Protein AF-A0A8C2FNS6-F1 (afdb_monomer_lite)

Foldseek 3Di:
DDDDDQFDWDWDWDDDDQWFIDIFTAGPVRDGDDPYDPVPGDDGTDDDPPPPPPPPPPVVQDQPDPCLVVCVVVVVCVDPVSVVRRVPRDDDDDD

Secondary structure (DSSP, 8-state):
----PPPPPEEEEPPPBTTB--EEEE-TTS-B-S-S-STTPPPSB-----S-------TTS--SSTTHHHHHHTTGGGSHHHHHHHS---PPPP-

Sequence (95 aa):
PCELQPCTPQWFTTEWRVQTREVRCLTADKQHNAACDLDSKPAHERTCNTIPCSPFEDENCKDRRHNCVTVVQARLCVYSYYKTACCASYSPPEP

Structure (mmCIF, N/CA/C/O backbone):
data_AF-A0A8C2FNS6-F1
#
_entry.id   AF-A0A8C2FNS6-F1
#
loop_
_atom_site.group_PDB
_atom_site.id
_atom_site.type_symbol
_atom_site.label_atom_id
_atom_site.label_alt_id
_atom_site.label_comp_id
_atom_site.label_asym_id
_atom_site.label_entity_id
_atom_site.label_seq_id
_atom_site.pdbx_PDB_ins_code
_atom_site.Cartn_x
_atom_site.Cartn_y
_atom_site.Cartn_z
_atom_site.occupancy
_atom_site.B_iso_or_equiv
_atom_site.auth_seq_id
_atom_site.auth_comp_id
_atom_site.auth_asym_id
_atom_site.auth_atom_id
_atom_site.pdbx_PDB_model_num
ATOM 1 N N . PRO A 1 1 ? -30.443 8.495 40.504 1.00 54.41 1 PRO A N 1
ATOM 2 C CA . PRO A 1 1 ? -29.286 7.566 40.498 1.00 54.41 1 PRO A CA 1
ATOM 3 C C . PRO A 1 1 ? -28.855 7.290 39.054 1.00 54.41 1 PRO A C 1
ATOM 5 O O . PRO A 1 1 ? -29.684 6.859 38.263 1.00 54.41 1 PRO A O 1
ATOM 8 N N . CYS A 1 2 ? -27.618 7.630 38.691 1.00 66.75 2 CYS A N 1
ATOM 9 C CA . CYS A 1 2 ? -27.062 7.303 37.378 1.00 66.75 2 CYS A CA 1
ATOM 10 C C . CYS A 1 2 ? -26.301 5.982 37.523 1.00 66.75 2 CYS A C 1
ATOM 12 O O . CYS A 1 2 ? -25.341 5.929 38.291 1.00 66.75 2 CYS A O 1
ATOM 14 N N . GLU A 1 3 ? -26.749 4.921 36.854 1.00 68.56 3 GLU A N 1
ATOM 15 C CA . GLU A 1 3 ? -25.996 3.668 36.790 1.00 68.56 3 GLU A CA 1
ATOM 16 C C . GLU A 1 3 ? -25.044 3.740 35.601 1.00 68.56 3 GLU A C 1
ATOM 18 O O . GLU A 1 3 ? -25.451 3.709 34.441 1.00 68.56 3 GLU A O 1
ATOM 23 N N . LEU A 1 4 ? -23.757 3.898 35.898 1.00 68.62 4 LEU A N 1
ATOM 24 C CA . LEU A 1 4 ? -22.708 3.818 34.894 1.00 68.62 4 LEU A CA 1
ATOM 25 C C . LEU A 1 4 ? -22.535 2.344 34.530 1.00 68.62 4 LEU A C 1
ATOM 27 O O . LEU A 1 4 ? -21.967 1.570 35.301 1.00 68.62 4 LEU A O 1
ATOM 31 N N . GLN A 1 5 ? -23.050 1.946 33.368 1.00 70.50 5 GLN A N 1
ATOM 32 C CA . GLN A 1 5 ? -22.753 0.627 32.823 1.00 70.50 5 GLN A CA 1
ATOM 33 C C . GLN A 1 5 ? -21.248 0.495 32.546 1.00 70.50 5 GLN A C 1
ATOM 35 O O . GLN A 1 5 ? -20.612 1.466 32.124 1.00 70.50 5 GLN A O 1
ATOM 40 N N . PRO A 1 6 ? -20.669 -0.702 32.747 1.00 71.12 6 PRO A N 1
ATOM 41 C CA . PRO A 1 6 ? -19.285 -0.953 32.384 1.00 71.12 6 PRO A CA 1
ATOM 42 C C . PRO A 1 6 ? -19.104 -0.757 30.875 1.00 71.12 6 PRO A C 1
ATOM 44 O O . PRO A 1 6 ? -19.879 -1.274 30.068 1.00 71.12 6 PRO A O 1
ATOM 47 N N . CYS A 1 7 ? -18.077 0.003 30.498 1.00 71.56 7 CYS A N 1
ATOM 48 C CA . CYS A 1 7 ? -17.757 0.277 29.103 1.00 71.56 7 CYS A CA 1
ATOM 49 C C . CYS A 1 7 ? -17.460 -1.029 28.354 1.00 71.56 7 CYS A C 1
ATOM 51 O O . CYS A 1 7 ? -16.602 -1.815 28.764 1.00 71.56 7 CYS A O 1
ATOM 53 N N . THR A 1 8 ? -18.136 -1.245 27.230 1.00 81.44 8 THR A N 1
ATOM 54 C CA . THR A 1 8 ? -17.857 -2.378 26.344 1.00 81.44 8 THR A CA 1
ATOM 55 C C . THR A 1 8 ? -16.544 -2.165 25.587 1.00 81.44 8 THR A C 1
ATOM 57 O O . THR A 1 8 ? -16.178 -1.022 25.308 1.00 81.44 8 THR A O 1
ATOM 60 N N . PRO A 1 9 ? -15.825 -3.239 25.225 1.00 84.25 9 PRO A N 1
ATOM 61 C CA . PRO A 1 9 ? -14.630 -3.136 24.398 1.00 84.25 9 PRO A CA 1
ATOM 62 C C . PRO A 1 9 ? -14.965 -2.596 23.001 1.00 84.25 9 PRO A C 1
ATOM 64 O O . PRO A 1 9 ? -16.008 -2.920 22.435 1.00 84.25 9 PRO A O 1
ATOM 67 N N . GLN A 1 10 ? -14.079 -1.770 22.450 1.00 88.50 10 GLN A N 1
ATOM 68 C CA . GLN A 1 10 ? -14.263 -1.109 21.155 1.00 88.50 10 GLN A CA 1
ATOM 69 C C . GLN A 1 10 ? -13.012 -1.241 20.283 1.00 88.50 10 GLN A C 1
ATOM 71 O O . GLN A 1 10 ? -11.909 -1.497 20.775 1.00 88.50 10 GLN A O 1
ATOM 76 N N . TRP A 1 11 ? -13.179 -1.059 18.973 1.00 90.75 11 TRP A N 1
ATOM 77 C CA . TRP A 1 11 ? -12.069 -1.043 18.026 1.00 90.75 11 TRP A CA 1
ATOM 78 C C . TRP A 1 11 ? -11.331 0.294 18.051 1.00 90.75 11 TRP A C 1
ATOM 80 O O . TRP A 1 11 ? -11.928 1.353 17.878 1.00 90.75 11 TRP A O 1
ATOM 90 N N . PHE A 1 12 ? -10.011 0.227 18.183 1.00 89.06 12 PHE A N 1
ATOM 91 C CA . PHE A 1 12 ? -9.106 1.363 18.090 1.00 89.06 12 PHE A CA 1
ATOM 92 C C . PHE A 1 12 ? -8.149 1.169 16.923 1.00 89.06 12 PHE A C 1
ATOM 94 O O . PHE A 1 12 ? -7.663 0.062 16.670 1.00 89.06 12 PHE A O 1
ATOM 101 N N . THR A 1 13 ? -7.861 2.264 16.225 1.00 91.75 13 THR A N 1
ATOM 102 C CA . THR A 1 13 ? -6.954 2.265 15.080 1.00 91.75 13 THR A CA 1
ATOM 103 C C . THR A 1 13 ? -5.892 3.334 15.220 1.00 91.75 13 THR A C 1
ATOM 105 O O . THR A 1 13 ? -6.190 4.438 15.670 1.00 91.75 13 THR A O 1
ATOM 108 N N . THR A 1 14 ? -4.675 3.031 14.783 1.00 90.69 14 THR A N 1
ATOM 109 C CA . THR A 1 14 ? -3.631 4.048 14.627 1.00 90.69 14 THR A CA 1
ATOM 110 C C . THR A 1 14 ? -3.759 4.771 13.289 1.00 90.69 14 THR A C 1
ATOM 112 O O . THR A 1 14 ? -4.472 4.326 12.383 1.00 90.69 14 THR A O 1
ATOM 115 N N . GLU A 1 15 ? -2.981 5.842 13.139 1.00 90.31 15 GLU A N 1
ATOM 116 C CA . GLU A 1 15 ? -2.722 6.454 11.840 1.00 90.31 15 GLU A CA 1
ATOM 117 C C . GLU A 1 15 ? -2.129 5.446 10.849 1.00 90.31 15 GLU A C 1
ATOM 119 O O . GLU A 1 15 ? -1.469 4.465 11.219 1.00 90.31 15 GLU A O 1
ATOM 124 N N . TRP A 1 16 ? -2.380 5.697 9.569 1.00 85.94 16 TRP A N 1
ATOM 125 C CA . TRP A 1 16 ? -1.939 4.838 8.480 1.00 85.94 16 TRP A CA 1
ATOM 126 C C . TRP A 1 16 ? -0.443 4.992 8.208 1.00 85.94 16 TRP A C 1
ATOM 128 O O . TRP A 1 16 ? 0.041 6.092 7.948 1.00 85.94 16 TRP A O 1
ATOM 138 N N . ARG A 1 17 ? 0.287 3.873 8.186 1.00 78.75 17 ARG A N 1
ATOM 139 C CA . ARG A 1 17 ? 1.671 3.806 7.702 1.00 78.75 17 ARG A CA 1
ATOM 140 C C . ARG A 1 17 ? 1.693 3.246 6.291 1.00 78.75 17 ARG A C 1
ATOM 142 O O . ARG A 1 17 ? 1.697 2.031 6.124 1.00 78.75 17 ARG A O 1
ATOM 149 N N . VAL A 1 18 ? 1.733 4.136 5.298 1.00 82.19 18 VAL A N 1
ATOM 150 C CA . VAL A 1 18 ? 1.714 3.849 3.848 1.00 82.19 18 VAL A CA 1
ATOM 151 C C . VAL A 1 18 ? 0.522 2.970 3.434 1.00 82.19 18 VAL A C 1
ATOM 153 O O . VAL A 1 18 ? -0.434 3.474 2.851 1.00 82.19 18 VAL A O 1
ATOM 156 N N . GLN A 1 19 ? 0.541 1.683 3.780 1.00 85.62 19 GLN A N 1
ATOM 157 C CA . GLN A 1 19 ? -0.510 0.706 3.503 1.00 85.62 19 GLN A CA 1
ATOM 158 C C . GLN A 1 19 ? -1.101 0.031 4.738 1.00 85.62 19 GLN A C 1
ATOM 160 O O . GLN A 1 19 ? -2.221 -0.462 4.664 1.00 85.62 19 GLN A O 1
ATOM 165 N N . THR A 1 20 ? -0.406 0.022 5.870 1.00 89.12 20 THR A N 1
ATOM 166 C CA . THR A 1 20 ? -0.812 -0.766 7.037 1.00 89.12 20 THR A CA 1
ATOM 167 C C . THR A 1 20 ? -1.114 0.149 8.212 1.00 89.12 20 THR A C 1
ATOM 169 O O . THR A 1 20 ? -0.427 1.147 8.435 1.00 89.12 20 THR A O 1
ATOM 172 N N . ARG A 1 21 ? -2.141 -0.185 8.988 1.00 90.50 21 ARG A N 1
ATOM 173 C CA . ARG A 1 21 ? -2.384 0.420 10.299 1.00 90.50 21 ARG A CA 1
ATOM 174 C C . ARG A 1 21 ? -2.647 -0.656 11.324 1.00 90.50 21 ARG A C 1
ATOM 176 O O . ARG A 1 21 ? -3.135 -1.731 11.001 1.00 90.50 21 ARG A O 1
ATOM 183 N N . GLU A 1 22 ? -2.404 -0.327 12.576 1.00 91.19 22 GLU A N 1
ATOM 184 C CA . GLU A 1 22 ? -2.759 -1.214 13.661 1.00 91.19 22 GLU A CA 1
ATOM 185 C C . GLU A 1 22 ? -4.254 -1.103 13.986 1.00 91.19 22 GLU A C 1
ATOM 187 O O . GLU A 1 22 ? -4.812 -0.005 14.028 1.00 91.19 22 GLU A O 1
ATOM 192 N N . VAL A 1 23 ? -4.896 -2.253 14.212 1.00 93.06 23 VAL A N 1
ATOM 193 C CA . VAL A 1 23 ? -6.309 -2.371 14.592 1.00 93.06 23 VAL A CA 1
ATOM 194 C C . VAL A 1 23 ? -6.389 -3.281 15.811 1.00 93.06 23 VAL A C 1
ATOM 196 O O . VAL A 1 23 ? -6.072 -4.467 15.719 1.00 93.06 23 VAL A O 1
ATOM 199 N N . ARG A 1 24 ? -6.792 -2.733 16.958 1.00 91.94 24 ARG A N 1
ATOM 200 C CA . ARG A 1 24 ? -6.854 -3.457 18.237 1.00 91.94 24 ARG A CA 1
ATOM 201 C C . ARG A 1 24 ? -8.229 -3.307 18.869 1.00 91.94 24 ARG A C 1
ATOM 203 O O . ARG A 1 24 ? -8.790 -2.216 18.868 1.00 91.94 24 ARG A O 1
ATOM 210 N N . CYS A 1 25 ? -8.751 -4.393 19.423 1.00 92.12 25 CYS A N 1
ATOM 211 C CA . CYS A 1 25 ? -9.935 -4.356 20.271 1.00 92.12 25 CYS A CA 1
ATOM 212 C C . CYS A 1 25 ? -9.476 -4.102 21.706 1.00 92.12 25 CYS A C 1
ATOM 214 O O . CYS A 1 25 ? -8.701 -4.894 22.246 1.00 92.12 25 CYS A O 1
ATOM 216 N N . LEU A 1 26 ? -9.903 -2.987 22.299 1.00 89.75 26 LEU A N 1
ATOM 217 C CA . LEU A 1 26 ? -9.455 -2.566 23.625 1.00 89.75 26 LEU A CA 1
ATOM 218 C C . LEU A 1 26 ? -10.638 -2.342 24.573 1.00 89.75 26 LEU A C 1
ATOM 220 O O . LEU A 1 26 ? -11.695 -1.873 24.153 1.00 89.75 26 LEU A O 1
ATOM 224 N N . THR A 1 27 ? -10.452 -2.651 25.857 1.00 86.19 27 THR A N 1
ATOM 225 C CA . THR A 1 27 ? -11.353 -2.238 26.947 1.00 86.19 27 THR A CA 1
ATOM 226 C C . THR A 1 27 ? -11.112 -0.776 27.344 1.00 86.19 27 THR A C 1
ATOM 228 O O . THR A 1 27 ? -10.153 -0.150 26.885 1.00 86.19 27 THR A O 1
ATOM 231 N N . ALA A 1 28 ? -11.945 -0.225 28.235 1.00 83.31 28 ALA A N 1
ATOM 232 C CA . ALA A 1 28 ? -11.749 1.127 28.775 1.00 83.31 28 ALA A CA 1
ATOM 233 C C . ALA A 1 28 ? -10.361 1.334 29.412 1.00 83.31 28 ALA A C 1
ATOM 235 O O . ALA A 1 28 ? -9.780 2.410 29.283 1.00 83.31 28 ALA A O 1
ATOM 236 N N . ASP A 1 29 ? -9.786 0.282 29.997 1.00 85.94 29 ASP A N 1
ATOM 237 C CA . ASP A 1 29 ? -8.444 0.298 30.592 1.00 85.94 29 ASP A CA 1
ATOM 238 C C . ASP A 1 29 ? -7.315 0.105 29.564 1.00 85.94 29 ASP A C 1
ATOM 240 O O . ASP A 1 29 ? -6.165 -0.147 29.926 1.00 85.94 29 ASP A O 1
ATOM 244 N N . LYS A 1 30 ? -7.629 0.205 28.264 1.00 81.38 30 LYS A N 1
ATOM 245 C CA . LYS A 1 30 ? -6.700 0.012 27.137 1.00 81.38 30 LYS A CA 1
ATOM 246 C C . LYS A 1 30 ? -6.069 -1.385 27.094 1.00 81.38 30 LYS A C 1
ATOM 248 O O . LYS A 1 30 ? -5.004 -1.564 26.502 1.00 81.38 30 LYS A O 1
ATOM 253 N N . GLN A 1 31 ? -6.725 -2.377 27.694 1.00 86.81 31 GLN A N 1
ATOM 254 C CA . GLN A 1 31 ? -6.303 -3.775 27.638 1.00 86.81 31 GLN A CA 1
ATOM 255 C C . GLN A 1 31 ? -6.878 -4.453 26.403 1.00 86.81 31 GLN A C 1
ATOM 257 O O . GLN A 1 31 ? -8.014 -4.184 26.014 1.00 86.81 31 GLN A O 1
ATOM 262 N N . HIS A 1 32 ? -6.096 -5.344 25.797 1.00 86.81 32 HIS A N 1
ATOM 263 C CA . HIS A 1 32 ? -6.547 -6.125 24.647 1.00 86.81 32 HIS A CA 1
ATOM 264 C C . HIS A 1 32 ? -7.719 -7.026 25.025 1.00 86.81 32 HIS A C 1
ATOM 266 O O . HIS A 1 32 ? -7.732 -7.637 26.092 1.00 86.81 32 HIS A O 1
ATOM 272 N N . ASN A 1 33 ? -8.688 -7.125 24.122 1.00 87.62 33 ASN A N 1
ATOM 273 C CA . ASN A 1 33 ? -9.847 -7.990 24.271 1.00 87.62 33 ASN A CA 1
ATOM 274 C C . ASN A 1 33 ? -10.207 -8.633 22.922 1.00 87.62 33 ASN A C 1
ATOM 276 O O . ASN A 1 33 ? -9.782 -8.166 21.869 1.00 87.62 33 ASN A O 1
ATOM 280 N N . ALA A 1 34 ? -10.991 -9.706 22.948 1.00 86.12 34 ALA A N 1
ATOM 281 C CA . ALA A 1 34 ? -11.510 -10.390 21.764 1.00 86.12 34 ALA A CA 1
ATOM 282 C C . ALA A 1 34 ? -13.033 -10.239 21.600 1.00 86.12 34 ALA A C 1
ATOM 284 O O . ALA A 1 34 ? -13.587 -10.703 20.613 1.00 86.12 34 ALA A O 1
ATOM 285 N N . ALA A 1 35 ? -13.713 -9.588 22.548 1.00 88.19 35 ALA A N 1
ATOM 286 C CA . ALA A 1 35 ? -15.170 -9.453 22.549 1.00 88.19 35 ALA A CA 1
ATOM 287 C C . ALA A 1 35 ? -15.715 -8.319 21.653 1.00 88.19 35 ALA A C 1
ATOM 289 O O . ALA A 1 35 ? -16.908 -8.032 21.707 1.00 88.19 35 ALA A O 1
ATOM 290 N N . CYS A 1 36 ? -14.873 -7.659 20.849 1.00 87.62 36 CYS A N 1
ATOM 291 C CA . CYS A 1 36 ? -15.362 -6.710 19.850 1.00 87.62 36 CYS A CA 1
ATOM 292 C C . CYS A 1 36 ? -16.005 -7.451 18.679 1.00 87.62 36 CYS A C 1
ATOM 294 O O . CYS A 1 36 ? -15.495 -8.472 18.220 1.00 87.62 36 CYS A O 1
ATOM 296 N N . ASP A 1 37 ? -17.087 -6.882 18.164 1.00 89.12 37 ASP A N 1
ATOM 297 C CA . ASP A 1 37 ? -17.788 -7.407 17.003 1.00 89.12 37 ASP A CA 1
ATOM 298 C C . ASP A 1 37 ? -16.891 -7.414 15.751 1.00 89.12 37 ASP A C 1
ATOM 300 O O . ASP A 1 37 ? -16.254 -6.413 15.416 1.00 89.12 37 ASP A O 1
ATOM 304 N N . LEU A 1 38 ? -16.830 -8.553 15.063 1.00 87.25 38 LEU A N 1
ATOM 305 C CA . LEU A 1 38 ? -15.986 -8.738 13.884 1.00 87.25 38 LEU A CA 1
ATOM 306 C C . LEU A 1 38 ? -16.551 -8.027 12.653 1.00 87.25 38 LEU A C 1
ATOM 308 O O . LEU A 1 38 ? -15.759 -7.594 11.815 1.00 87.25 38 LEU A O 1
ATOM 312 N N . ASP A 1 39 ? -17.870 -7.851 12.565 1.00 88.00 39 ASP A N 1
ATOM 313 C CA . ASP A 1 39 ? -18.511 -7.143 11.452 1.00 88.00 39 ASP A CA 1
ATOM 314 C C . ASP A 1 39 ? -18.168 -5.644 11.455 1.00 88.00 39 ASP A C 1
ATOM 316 O O . ASP A 1 39 ? -18.033 -5.018 10.403 1.00 88.00 39 ASP A O 1
ATOM 320 N N . SER A 1 40 ? -17.922 -5.068 12.634 1.00 88.81 40 SER A N 1
ATOM 321 C CA . SER A 1 40 ? -17.450 -3.684 12.787 1.00 88.81 40 SER A CA 1
ATOM 322 C C . SER A 1 40 ? -15.922 -3.520 12.734 1.00 88.81 40 SER A C 1
ATOM 324 O O . SER A 1 40 ? -15.415 -2.414 12.957 1.00 88.81 40 SER A O 1
ATOM 326 N N . LYS A 1 41 ? -15.158 -4.587 12.442 1.00 90.75 41 LYS A N 1
ATOM 327 C CA . LYS A 1 41 ? -13.689 -4.547 12.458 1.00 90.75 41 LYS A CA 1
ATOM 328 C C . LYS A 1 41 ? -13.136 -3.618 11.360 1.00 90.75 41 LYS A C 1
ATOM 330 O O . LYS A 1 41 ? -13.331 -3.873 10.171 1.00 90.75 41 LYS A O 1
ATOM 335 N N . PRO A 1 42 ? -12.348 -2.588 11.717 1.00 89.88 42 PRO A N 1
ATOM 336 C CA . PRO A 1 42 ? -11.727 -1.701 10.740 1.00 89.88 42 PRO A CA 1
ATOM 337 C C . PRO A 1 42 ? -10.708 -2.422 9.848 1.00 89.88 42 PRO A C 1
ATOM 339 O O . PRO A 1 42 ? -9.987 -3.315 10.295 1.00 89.88 42 PRO A O 1
ATOM 342 N N . ALA A 1 43 ? -10.556 -1.955 8.605 1.00 89.00 43 ALA A N 1
ATOM 343 C CA . ALA A 1 43 ? -9.533 -2.467 7.691 1.00 89.00 43 ALA A CA 1
ATOM 344 C C . ALA A 1 43 ? -8.120 -2.276 8.263 1.00 89.00 43 ALA A C 1
ATOM 346 O O . ALA A 1 43 ? -7.760 -1.161 8.638 1.00 89.00 43 ALA A O 1
ATOM 347 N N . HIS A 1 44 ? -7.325 -3.341 8.308 1.00 90.12 44 HIS A N 1
ATOM 348 C CA . HIS A 1 44 ? -5.922 -3.301 8.737 1.00 90.12 44 HIS A CA 1
ATOM 349 C C . HIS A 1 44 ? -4.985 -2.810 7.620 1.00 90.12 44 HIS A C 1
ATOM 351 O O . HIS A 1 44 ? -3.955 -2.192 7.886 1.00 90.12 44 HIS A O 1
ATOM 357 N N . GLU A 1 45 ? -5.366 -3.043 6.365 1.00 89.38 45 GLU A N 1
ATOM 358 C CA . GLU A 1 45 ? -4.561 -2.732 5.187 1.00 89.38 45 GLU A CA 1
ATOM 359 C C . GLU A 1 45 ? -5.365 -1.925 4.158 1.00 89.38 45 GLU A C 1
ATOM 361 O O . GLU A 1 45 ? -6.593 -2.029 4.097 1.00 89.38 45 GLU A O 1
ATOM 366 N N . ARG A 1 46 ? -4.667 -1.105 3.365 1.00 86.75 46 ARG A N 1
ATOM 367 C CA . ARG A 1 46 ? -5.208 -0.374 2.215 1.00 86.75 46 ARG A CA 1
ATOM 368 C C . ARG A 1 46 ? -4.371 -0.631 0.960 1.00 86.75 46 ARG A C 1
ATOM 370 O O . ARG A 1 46 ? -3.138 -0.672 1.005 1.00 86.75 46 ARG A O 1
ATOM 377 N N . THR A 1 47 ? -5.037 -0.728 -0.185 1.00 80.69 47 THR A N 1
ATOM 378 C CA . THR A 1 47 ? -4.362 -0.776 -1.486 1.00 80.69 47 THR A CA 1
ATOM 379 C C . THR A 1 47 ? -3.685 0.568 -1.771 1.00 80.69 47 THR A C 1
ATOM 381 O O . THR A 1 47 ? -4.296 1.622 -1.593 1.00 80.69 47 THR A O 1
ATOM 384 N N . CYS A 1 48 ? -2.429 0.539 -2.220 1.00 78.44 48 CYS A N 1
ATOM 385 C CA . CYS A 1 48 ? -1.747 1.701 -2.798 1.00 78.44 48 CYS A CA 1
ATOM 386 C C . CYS A 1 48 ? -1.321 1.393 -4.239 1.00 78.44 48 CYS A C 1
ATOM 388 O O . CYS A 1 48 ? -1.487 0.263 -4.697 1.00 78.44 48 CYS A O 1
ATOM 390 N N . ASN A 1 49 ? -0.798 2.393 -4.953 1.00 72.12 49 ASN A N 1
ATOM 391 C CA . ASN A 1 49 ? -0.412 2.277 -6.365 1.00 72.12 49 ASN A CA 1
ATOM 392 C C . ASN A 1 49 ? -1.577 1.834 -7.270 1.00 72.12 49 ASN A C 1
ATOM 394 O O . ASN A 1 49 ? -1.410 1.031 -8.181 1.00 72.12 49 ASN A O 1
ATOM 398 N N . THR A 1 50 ? -2.778 2.363 -7.015 1.00 75.00 50 THR A N 1
ATOM 399 C CA . THR A 1 50 ? -3.960 2.131 -7.865 1.00 75.00 50 THR A CA 1
ATOM 400 C C . THR A 1 50 ? -3.858 2.834 -9.216 1.00 75.00 50 THR A C 1
ATOM 402 O O . THR A 1 50 ? -4.637 2.546 -10.119 1.00 75.00 50 THR A O 1
ATOM 405 N N . ILE A 1 51 ? -2.920 3.775 -9.351 1.00 76.75 51 ILE A N 1
ATOM 406 C CA . ILE A 1 51 ? -2.593 4.403 -10.625 1.00 76.75 51 ILE A CA 1
ATOM 407 C C . ILE A 1 51 ? -1.670 3.431 -11.365 1.00 76.75 51 ILE A C 1
ATOM 409 O O . ILE A 1 51 ? -0.603 3.114 -10.829 1.00 76.75 51 ILE A O 1
ATOM 413 N N . PRO A 1 52 ? -2.054 2.942 -12.559 1.00 71.00 52 PRO A N 1
ATOM 414 C CA . PRO A 1 52 ? -1.170 2.099 -13.342 1.00 71.00 52 PRO A CA 1
ATOM 415 C C . PRO A 1 52 ? 0.117 2.874 -13.605 1.00 71.00 52 PRO A C 1
ATOM 417 O O . PRO A 1 52 ? 0.072 4.044 -13.992 1.00 71.00 52 PRO A O 1
ATOM 420 N N . CYS A 1 53 ? 1.263 2.230 -13.387 1.00 67.62 53 CYS A N 1
ATOM 421 C CA . CYS A 1 53 ? 2.533 2.780 -13.828 1.00 67.62 53 CYS A CA 1
ATOM 422 C C . CYS A 1 53 ? 2.423 2.980 -15.340 1.00 67.62 53 CYS A C 1
ATOM 424 O O . CYS A 1 53 ? 2.413 2.004 -16.092 1.00 67.62 53 CYS A O 1
ATOM 426 N N . SER A 1 54 ? 2.261 4.232 -15.772 1.00 66.06 54 SER A N 1
ATOM 4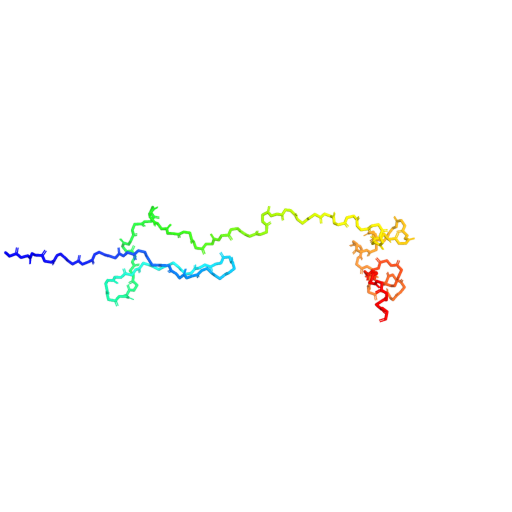27 C CA . SER A 1 54 ? 2.240 4.542 -17.194 1.00 66.06 54 SER A CA 1
ATOM 428 C C . SER A 1 54 ? 3.575 4.082 -17.766 1.00 66.06 54 SER A C 1
ATOM 430 O O . SER A 1 54 ? 4.611 4.415 -17.176 1.00 66.06 54 SER A O 1
ATOM 432 N N . PRO A 1 55 ? 3.600 3.340 -18.886 1.00 64.75 55 PRO A N 1
ATOM 433 C CA . PRO A 1 55 ? 4.816 3.276 -19.670 1.00 64.75 55 PRO A CA 1
ATOM 434 C C . PRO A 1 55 ? 5.115 4.724 -20.063 1.00 64.75 55 PRO A C 1
ATOM 436 O O . PRO A 1 55 ? 4.356 5.351 -20.798 1.00 64.75 55 PRO A O 1
ATOM 439 N N . PHE A 1 56 ? 6.143 5.312 -19.457 1.00 59.50 56 PHE A N 1
ATOM 440 C CA . PHE A 1 56 ? 6.685 6.568 -19.945 1.00 59.50 56 PHE A CA 1
ATOM 441 C C . PHE A 1 56 ? 7.290 6.238 -21.309 1.00 59.50 56 PHE A C 1
ATOM 443 O O . PHE A 1 56 ? 8.380 5.674 -21.379 1.00 59.50 56 PHE A O 1
ATOM 450 N N . GLU A 1 57 ? 6.560 6.525 -22.388 1.00 56.28 57 GLU A N 1
ATOM 451 C CA . GLU A 1 57 ? 7.118 6.555 -23.741 1.00 56.28 57 GLU A CA 1
ATOM 452 C C . GLU A 1 57 ? 7.966 7.819 -23.867 1.00 56.28 57 GLU A C 1
ATOM 454 O O . GLU A 1 57 ? 7.606 8.798 -24.516 1.00 56.28 57 GLU A O 1
ATOM 459 N N . ASP A 1 58 ? 9.079 7.835 -23.144 1.00 57.25 58 ASP A N 1
ATOM 460 C CA . ASP A 1 58 ? 10.088 8.851 -23.336 1.00 57.25 58 ASP A CA 1
ATOM 461 C C . ASP A 1 58 ? 10.829 8.496 -24.633 1.00 57.25 58 ASP A C 1
ATOM 463 O O . ASP A 1 58 ? 11.520 7.481 -24.719 1.00 57.25 58 ASP A O 1
ATOM 467 N N . GLU A 1 59 ? 10.637 9.301 -25.679 1.00 59.38 59 GLU A N 1
ATOM 468 C CA . GLU A 1 59 ? 11.290 9.126 -26.985 1.00 59.38 59 GLU A CA 1
ATOM 469 C C . GLU A 1 59 ? 12.829 9.142 -26.884 1.00 59.38 59 GLU A C 1
ATOM 471 O O . GLU A 1 59 ? 13.509 8.605 -27.762 1.00 59.38 59 GLU A O 1
ATOM 476 N N . ASN A 1 60 ? 13.386 9.714 -25.809 1.00 59.09 60 ASN A N 1
ATOM 477 C CA . ASN A 1 60 ? 14.814 9.694 -25.497 1.00 59.09 60 ASN A CA 1
ATOM 478 C C . ASN A 1 60 ? 15.229 8.422 -24.724 1.00 59.09 60 ASN A C 1
ATOM 480 O O . ASN A 1 60 ? 16.409 8.078 -24.684 1.00 59.09 60 ASN A O 1
ATOM 484 N N . CYS A 1 61 ? 14.268 7.677 -24.170 1.00 60.81 61 CYS A N 1
ATOM 485 C CA . CYS A 1 61 ? 14.441 6.363 -23.546 1.00 60.81 61 CYS A CA 1
ATOM 486 C C . CYS A 1 61 ? 14.112 5.229 -24.534 1.00 60.81 61 CYS A C 1
ATOM 488 O O . CYS A 1 61 ? 13.383 4.285 -24.227 1.00 60.81 61 CYS A O 1
ATOM 490 N N . LYS A 1 62 ? 14.645 5.321 -25.757 1.00 62.38 62 LYS A N 1
ATOM 491 C CA . LYS A 1 62 ? 14.560 4.240 -26.743 1.00 62.38 62 LYS A CA 1
ATOM 492 C C . LYS A 1 62 ? 15.837 3.423 -26.750 1.00 62.38 62 LYS A C 1
ATOM 494 O O . LYS A 1 62 ? 16.943 3.951 -26.879 1.00 62.38 62 LYS A O 1
ATOM 499 N N . ASP A 1 63 ? 15.667 2.110 -26.669 1.00 67.50 63 ASP A N 1
ATOM 500 C CA . ASP A 1 63 ? 16.758 1.168 -26.848 1.00 67.50 63 ASP A CA 1
ATOM 501 C C . ASP A 1 63 ? 17.449 1.409 -28.196 1.00 67.50 63 ASP A C 1
ATOM 503 O O . ASP A 1 63 ? 16.828 1.398 -29.259 1.00 67.50 63 ASP A O 1
ATOM 507 N N . ARG A 1 64 ? 18.775 1.574 -28.171 1.00 68.44 64 ARG A N 1
ATOM 508 C CA . ARG A 1 64 ? 19.579 1.781 -29.389 1.00 68.44 64 ARG A CA 1
ATOM 509 C C . ARG A 1 64 ? 19.549 0.582 -30.343 1.00 68.44 64 ARG A C 1
ATOM 511 O O . ARG A 1 64 ? 19.982 0.707 -31.488 1.00 68.44 64 ARG A O 1
ATOM 518 N N . ARG A 1 65 ? 19.124 -0.596 -29.873 1.00 73.56 65 ARG A N 1
ATOM 519 C CA . ARG A 1 65 ? 19.120 -1.857 -30.628 1.00 73.56 65 ARG A CA 1
ATOM 520 C C . ARG A 1 65 ? 17.801 -2.601 -30.415 1.00 73.56 65 ARG A C 1
ATOM 522 O O . ARG A 1 65 ? 17.314 -2.701 -29.296 1.00 73.56 65 ARG A O 1
ATOM 529 N N . HIS A 1 66 ? 17.279 -3.203 -31.484 1.00 73.81 66 HIS A N 1
ATOM 530 C CA . HIS A 1 66 ? 15.966 -3.870 -31.543 1.00 73.81 66 HIS A CA 1
ATOM 531 C C . HIS A 1 66 ? 15.811 -5.141 -30.673 1.00 73.81 66 HIS A C 1
ATOM 533 O O . HIS A 1 66 ? 14.797 -5.824 -30.744 1.00 73.81 66 HIS A O 1
ATOM 539 N N . ASN A 1 67 ? 16.799 -5.485 -29.851 1.00 80.25 67 ASN A N 1
ATOM 540 C CA . ASN A 1 67 ? 16.848 -6.712 -29.053 1.00 80.25 67 ASN A CA 1
ATOM 541 C C . ASN A 1 67 ? 17.247 -6.472 -27.588 1.00 80.25 67 ASN A C 1
ATOM 543 O O . ASN A 1 67 ? 17.510 -7.428 -26.856 1.00 80.25 67 ASN A O 1
ATOM 547 N N . CYS A 1 68 ? 17.303 -5.216 -27.142 1.00 83.00 68 CYS A N 1
ATOM 548 C CA . CYS A 1 68 ? 17.670 -4.890 -25.766 1.00 83.00 68 CYS A CA 1
ATOM 549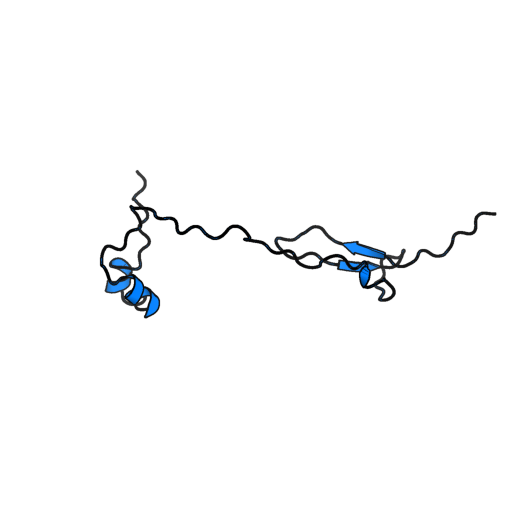 C C . CYS A 1 68 ? 16.671 -5.454 -24.740 1.00 83.00 68 CYS A C 1
ATOM 551 O O . CYS A 1 68 ? 17.087 -5.951 -23.693 1.00 83.00 68 CYS A O 1
ATOM 553 N N . VAL A 1 69 ? 15.384 -5.554 -25.089 1.00 82.62 69 VAL A N 1
ATOM 554 C CA . VAL A 1 69 ? 14.391 -6.272 -24.271 1.00 82.62 69 VAL A CA 1
ATOM 555 C C . VAL A 1 69 ? 14.789 -7.734 -24.010 1.00 82.62 69 VAL A C 1
ATOM 557 O O . VAL A 1 69 ? 14.712 -8.203 -22.875 1.00 82.62 69 VAL A O 1
ATOM 560 N N . THR A 1 70 ? 15.306 -8.444 -25.019 1.00 85.25 70 THR A N 1
ATOM 561 C CA . THR A 1 70 ? 15.777 -9.831 -24.882 1.00 85.25 70 THR A CA 1
ATOM 562 C C . THR A 1 70 ? 16.998 -9.912 -23.969 1.00 85.25 70 THR A C 1
ATOM 564 O O . THR A 1 70 ? 17.115 -10.843 -23.177 1.00 85.25 70 THR A O 1
ATOM 567 N N . VAL A 1 71 ? 17.894 -8.923 -24.039 1.00 86.94 71 VAL A N 1
ATOM 568 C CA . VAL A 1 71 ? 19.086 -8.824 -23.180 1.00 86.94 71 VAL A CA 1
ATOM 569 C C . VAL A 1 71 ? 18.691 -8.693 -21.708 1.00 86.94 71 VAL A C 1
ATOM 571 O O . VAL A 1 71 ? 19.262 -9.382 -20.858 1.00 86.94 71 VAL A O 1
ATOM 574 N N . VAL A 1 72 ? 17.701 -7.849 -21.404 1.00 84.12 72 VAL A N 1
ATOM 575 C CA . VAL A 1 72 ? 17.181 -7.672 -20.040 1.00 84.12 72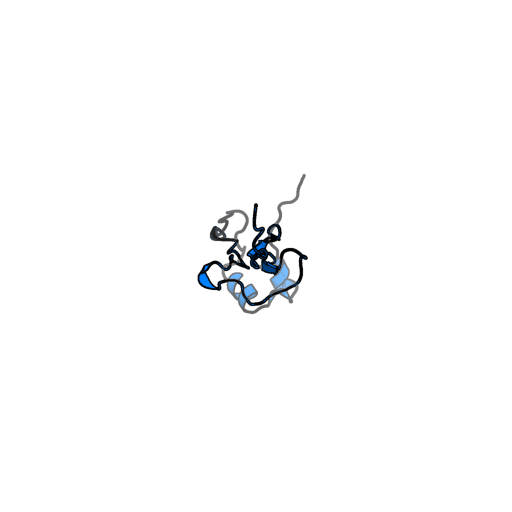 VAL A CA 1
ATOM 576 C C . VAL A 1 72 ? 16.481 -8.944 -19.559 1.00 84.12 72 VAL A C 1
ATOM 578 O O . VAL A 1 72 ? 16.793 -9.443 -18.477 1.00 84.12 72 VAL A O 1
ATOM 581 N N . GLN A 1 73 ? 15.594 -9.523 -20.375 1.00 85.94 73 GLN A N 1
ATOM 582 C CA . GLN A 1 73 ? 14.866 -10.754 -20.042 1.00 85.94 73 GLN A CA 1
ATOM 583 C C . GLN A 1 73 ? 15.806 -11.945 -19.798 1.00 85.94 73 GLN A C 1
ATOM 585 O O . GLN A 1 73 ? 15.619 -12.693 -18.838 1.00 85.94 73 GLN A O 1
ATOM 590 N N . ALA A 1 74 ? 16.858 -12.083 -20.609 1.00 91.75 74 ALA A N 1
ATOM 591 C CA . ALA A 1 74 ? 17.895 -13.104 -20.456 1.00 91.75 74 ALA A CA 1
ATOM 592 C C . ALA A 1 74 ? 18.944 -12.761 -19.379 1.00 91.75 74 ALA A C 1
ATOM 594 O O . ALA A 1 74 ? 19.903 -13.510 -19.195 1.00 91.75 74 ALA A O 1
ATOM 595 N N . ARG A 1 75 ? 18.779 -11.641 -18.657 1.00 90.94 75 ARG A N 1
ATOM 596 C CA . ARG A 1 75 ? 19.666 -11.172 -17.575 1.00 90.94 75 ARG A CA 1
ATOM 597 C C . ARG A 1 75 ? 21.127 -10.989 -18.009 1.00 90.94 75 ARG A C 1
ATOM 599 O O . ARG A 1 75 ? 22.051 -11.132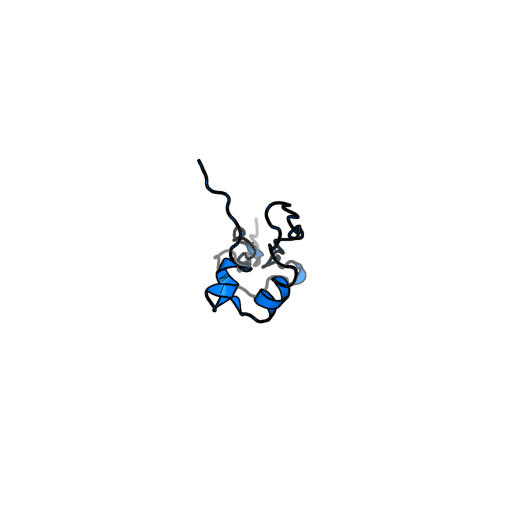 -17.211 1.00 90.94 75 ARG A O 1
ATOM 606 N N . LEU A 1 76 ? 21.348 -10.613 -19.266 1.00 89.62 76 LEU A N 1
ATOM 607 C CA . LEU A 1 76 ? 22.680 -10.447 -19.857 1.00 89.62 76 LEU A CA 1
ATOM 608 C C . LEU A 1 76 ? 23.351 -9.108 -19.504 1.00 89.62 76 LEU A C 1
ATOM 610 O O . LEU A 1 76 ? 24.519 -8.908 -19.830 1.00 89.62 76 LEU A O 1
ATOM 614 N N . CYS A 1 77 ? 22.675 -8.216 -18.773 1.00 85.94 77 CYS A N 1
ATOM 615 C CA . CYS A 1 77 ? 23.228 -6.938 -18.296 1.00 85.94 77 CYS A CA 1
ATOM 616 C 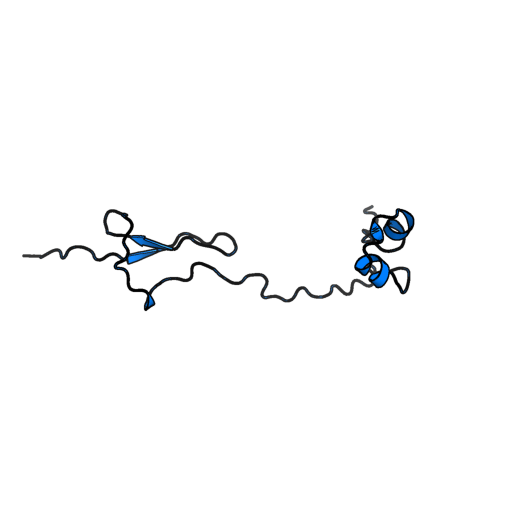C . CYS A 1 77 ? 24.422 -7.081 -17.326 1.00 85.94 77 CYS A C 1
ATOM 618 O O . CYS A 1 77 ? 25.043 -6.083 -16.964 1.00 85.94 77 CYS A O 1
ATOM 620 N N . VAL A 1 78 ? 24.750 -8.306 -16.897 1.00 88.50 78 VAL A N 1
ATOM 621 C CA . VAL A 1 78 ? 25.987 -8.620 -16.164 1.00 88.50 78 VAL A CA 1
ATOM 622 C C . VAL A 1 78 ? 27.234 -8.428 -17.032 1.00 88.50 78 VAL A C 1
ATOM 624 O O . VAL A 1 78 ? 28.291 -8.052 -16.527 1.00 88.50 78 VAL A O 1
ATOM 627 N N . TYR A 1 79 ? 27.118 -8.631 -18.345 1.00 89.12 79 TYR A N 1
ATOM 628 C CA . TYR A 1 79 ? 28.221 -8.415 -19.269 1.00 89.12 79 TYR A CA 1
ATOM 629 C C . TYR A 1 79 ? 28.323 -6.933 -19.615 1.00 89.12 79 TYR A C 1
ATOM 631 O O . TYR A 1 79 ? 27.352 -6.311 -20.048 1.00 89.12 79 TYR A O 1
ATOM 639 N N . SER A 1 80 ? 29.528 -6.381 -19.476 1.00 85.19 80 SER A N 1
ATOM 640 C CA . SER A 1 80 ? 29.830 -4.964 -19.713 1.00 85.19 80 SER A CA 1
ATOM 641 C C . SER A 1 80 ? 29.353 -4.467 -21.079 1.00 85.19 80 SER A C 1
ATOM 643 O O . SER A 1 80 ? 28.812 -3.368 -21.169 1.00 85.19 80 SER A O 1
ATOM 645 N N . TYR A 1 81 ? 29.485 -5.299 -22.115 1.00 86.44 81 TYR A N 1
ATOM 646 C CA . TYR A 1 81 ? 28.998 -5.010 -23.463 1.00 86.44 81 TYR A CA 1
ATOM 647 C C . TYR A 1 81 ? 27.484 -4.756 -23.502 1.00 86.44 81 TYR A C 1
ATOM 649 O O . TYR A 1 81 ? 27.029 -3.734 -24.008 1.00 86.44 81 TYR A O 1
ATOM 657 N N . TYR A 1 82 ? 26.693 -5.671 -22.941 1.00 85.81 82 TYR A N 1
ATOM 658 C CA . TYR A 1 82 ? 25.236 -5.560 -22.928 1.00 85.81 82 TYR A CA 1
ATOM 659 C C . TYR A 1 82 ? 24.752 -4.473 -21.970 1.00 85.81 82 TYR A C 1
ATOM 661 O O . TYR A 1 82 ? 23.781 -3.777 -22.266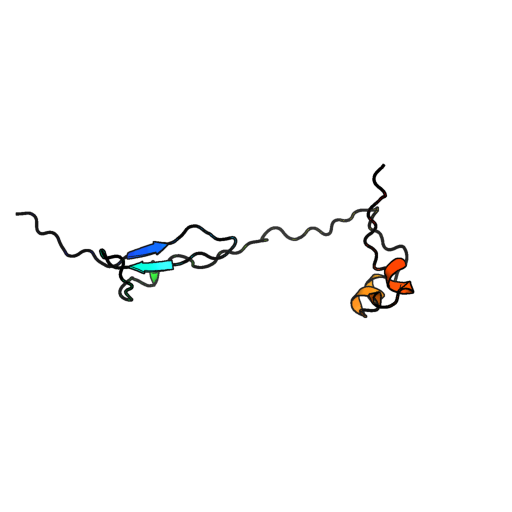 1.00 85.81 82 TYR A O 1
ATOM 669 N N . LYS A 1 83 ? 25.469 -4.277 -20.860 1.00 82.06 83 LYS A N 1
ATOM 670 C CA . LYS A 1 83 ? 25.181 -3.225 -19.889 1.00 82.06 83 LYS A CA 1
ATOM 671 C C . LYS A 1 83 ? 25.192 -1.841 -20.532 1.00 82.06 83 LYS A C 1
ATOM 673 O O . LYS A 1 83 ? 24.254 -1.082 -20.328 1.00 82.06 83 LYS A O 1
ATOM 678 N N . THR A 1 84 ? 26.212 -1.527 -21.329 1.00 80.88 84 THR A N 1
ATOM 679 C CA . THR A 1 84 ? 26.334 -0.218 -21.991 1.00 80.88 84 THR A CA 1
ATOM 680 C C . THR A 1 84 ? 25.505 -0.113 -23.267 1.00 80.88 84 THR A C 1
ATOM 682 O O . THR A 1 84 ? 25.046 0.974 -23.602 1.00 80.88 84 THR A O 1
ATOM 685 N N . ALA A 1 85 ? 25.295 -1.222 -23.979 1.00 80.44 85 ALA A N 1
ATOM 686 C CA . ALA A 1 85 ? 24.539 -1.215 -25.228 1.00 80.44 85 ALA A CA 1
ATOM 687 C C . ALA A 1 85 ? 23.014 -1.165 -25.034 1.00 80.44 85 ALA A C 1
ATOM 689 O O . ALA A 1 85 ? 22.333 -0.647 -25.916 1.00 80.44 85 ALA A O 1
ATOM 690 N N . CYS A 1 86 ? 22.499 -1.728 -23.933 1.00 81.44 86 CYS A N 1
ATOM 691 C CA . CYS A 1 86 ? 21.071 -2.024 -23.773 1.00 81.44 86 CYS A CA 1
ATOM 692 C C . CYS A 1 86 ? 20.500 -1.848 -22.358 1.00 81.44 86 CYS A C 1
ATOM 694 O O . CYS A 1 86 ? 19.288 -1.891 -22.208 1.00 81.44 86 CYS A O 1
ATOM 696 N N . CYS A 1 87 ? 21.324 -1.719 -21.312 1.00 79.75 87 CYS A N 1
ATOM 697 C CA . CYS A 1 87 ? 20.824 -1.703 -19.926 1.00 79.75 87 CYS A CA 1
ATOM 698 C C . CYS A 1 87 ? 21.174 -0.426 -19.154 1.00 79.75 87 CYS A C 1
ATOM 700 O O . CYS A 1 87 ? 20.895 -0.331 -17.959 1.00 79.75 87 CYS A O 1
ATOM 702 N N . ALA A 1 88 ? 21.820 0.537 -19.808 1.00 69.12 88 ALA A N 1
ATOM 703 C CA . ALA A 1 88 ? 22.069 1.850 -19.247 1.00 69.12 88 ALA A CA 1
ATOM 704 C C . ALA A 1 88 ? 20.848 2.722 -19.551 1.00 69.12 88 ALA A C 1
ATOM 706 O O . ALA A 1 88 ? 20.699 3.195 -20.675 1.00 69.12 88 ALA A O 1
ATOM 707 N N . SER A 1 89 ? 19.973 2.915 -18.562 1.00 62.59 89 SER A N 1
ATOM 708 C CA . SER A 1 89 ? 18.933 3.944 -18.619 1.00 62.59 89 SER A CA 1
ATOM 709 C C . SER A 1 89 ? 19.624 5.284 -18.884 1.00 62.59 89 SER A C 1
ATOM 711 O O . SER A 1 89 ? 20.413 5.750 -18.061 1.00 62.59 89 SER A O 1
ATOM 713 N N . TYR A 1 90 ? 19.430 5.846 -20.074 1.00 51.88 90 TYR A N 1
ATOM 714 C CA . TYR A 1 90 ? 20.157 7.027 -20.528 1.00 51.88 90 TYR A CA 1
ATOM 715 C C . TYR A 1 90 ? 19.653 8.253 -19.752 1.00 51.88 90 TYR A C 1
ATOM 717 O O . TYR A 1 90 ? 18.602 8.799 -20.064 1.00 51.88 90 TYR A O 1
ATOM 725 N N . SER A 1 91 ? 20.381 8.687 -18.720 1.00 45.50 91 SER A N 1
ATOM 726 C CA . SER A 1 91 ? 20.231 10.050 -18.198 1.00 45.50 91 SER A CA 1
ATOM 727 C C . SER A 1 91 ? 21.004 10.981 -19.134 1.00 45.50 91 SER A C 1
ATOM 729 O O . SER A 1 91 ? 22.195 10.729 -19.347 1.00 45.50 91 SER A O 1
ATOM 731 N N . PRO A 1 92 ? 20.394 12.032 -19.713 1.00 44.16 92 PRO A N 1
ATOM 732 C CA . PRO A 1 92 ? 21.163 13.049 -20.420 1.00 44.16 92 PRO A CA 1
ATOM 733 C C . PRO A 1 92 ? 22.190 13.687 -19.462 1.00 44.16 92 PRO A C 1
ATOM 735 O O . PRO A 1 92 ? 21.949 13.719 -18.251 1.00 44.16 92 PRO A O 1
ATOM 738 N N . PRO A 1 93 ? 23.344 14.160 -19.966 1.00 43.09 93 PRO A N 1
ATOM 739 C CA . PRO A 1 93 ? 24.265 14.941 -19.150 1.00 43.09 93 PRO A CA 1
ATOM 740 C C . PRO A 1 93 ? 23.589 16.264 -18.759 1.00 43.09 93 PRO A C 1
ATOM 742 O O . PRO A 1 93 ? 23.146 17.007 -19.635 1.00 43.09 93 PRO A O 1
ATOM 745 N N . GLU A 1 94 ? 23.480 16.538 -17.456 1.00 39.22 94 GLU A N 1
ATOM 746 C CA . GLU A 1 94 ? 23.136 17.876 -16.958 1.00 39.22 94 GLU A CA 1
ATOM 747 C C . GLU A 1 94 ? 24.275 18.866 -17.285 1.00 39.22 94 GLU A C 1
ATOM 749 O O . GLU A 1 94 ? 25.438 18.446 -17.319 1.00 39.22 94 GLU A O 1
ATOM 754 N N . PRO A 1 95 ? 23.946 20.136 -17.590 1.00 57.72 95 PRO A N 1
ATOM 755 C CA . PRO A 1 95 ? 24.907 21.157 -18.010 1.00 57.72 95 PRO A CA 1
ATOM 756 C C . PRO A 1 95 ? 25.890 21.586 -16.913 1.00 57.72 95 PRO A C 1
ATOM 758 O O . PRO A 1 95 ? 25.502 21.606 -15.723 1.00 57.72 95 PRO A O 1
#

Radius of gyration: 27.34 Å; chains: 1; bounding box: 59×34×72 Å

Organism: Cyprinus carpio (NCBI:txid7962)

pLDDT: mean 78.39, std 13.0, range [39.22, 93.06]

InterPro domains:
  IPR010909 PLAC [PF08686] (61-89)
  IPR010909 PLAC [PS50900] (57-94)